Protein AF-A0A8X6XTD2-F1 (afdb_monomer_lite)

Secondary structure (DSSP, 8-state):
--TTSTTTTS-HHHHHSSHHHHHHHHHHHHHHHHHHHHHHHHHHHHTT--HHHHHHHHHHHHHHHHHHHHTT--S------HHHHHHHHHHHHHHHHHHHTTT-HHHHHHHHHHHHHHHHHHHHHHHHHTT-

Organism: NCBI:txid2747483

Radius of gyration: 19.18 Å; chains: 1; bounding box: 44×36×50 Å

Structure (mmCIF, N/CA/C/O backbone):
data_AF-A0A8X6XTD2-F1
#
_entry.id   AF-A0A8X6XTD2-F1
#
loop_
_atom_site.group_PDB
_atom_site.id
_atom_site.type_symbol
_atom_site.label_atom_id
_atom_site.label_alt_id
_atom_site.label_comp_id
_atom_site.label_asym_id
_atom_site.label_entity_id
_atom_site.label_seq_id
_atom_site.pdbx_PDB_ins_code
_atom_site.Cartn_x
_atom_site.Cartn_y
_atom_site.Cartn_z
_atom_site.occupancy
_atom_site.B_iso_or_equiv
_atom_site.auth_seq_id
_atom_site.auth_comp_id
_atom_site.auth_asym_id
_atom_site.auth_atom_id
_atom_site.pdbx_PDB_model_num
ATOM 1 N N . MET A 1 1 ? 8.678 -11.530 -21.412 1.00 36.31 1 MET A N 1
ATOM 2 C CA . MET A 1 1 ? 9.963 -10.809 -21.597 1.00 36.31 1 MET A CA 1
ATOM 3 C C . MET A 1 1 ? 11.008 -11.658 -22.312 1.00 36.31 1 MET A C 1
ATOM 5 O O . MET A 1 1 ? 11.628 -11.136 -23.224 1.00 36.31 1 MET A O 1
ATOM 9 N N . ILE A 1 2 ? 11.174 -12.945 -21.975 1.00 33.91 2 ILE A N 1
ATOM 10 C CA . ILE A 1 2 ? 12.032 -13.873 -22.746 1.00 33.91 2 ILE A CA 1
ATOM 11 C C . ILE A 1 2 ? 11.351 -14.303 -24.062 1.00 33.91 2 ILE A C 1
ATOM 13 O O . ILE A 1 2 ? 12.002 -14.403 -25.092 1.00 33.91 2 ILE A O 1
ATOM 17 N N . GLU A 1 3 ? 10.021 -14.427 -24.069 1.00 39.47 3 GLU A N 1
ATOM 18 C CA . GLU A 1 3 ? 9.240 -14.828 -25.256 1.00 39.47 3 GLU A CA 1
ATOM 19 C C . GLU A 1 3 ? 9.068 -13.736 -26.327 1.00 39.47 3 GLU A C 1
ATOM 21 O O . GLU A 1 3 ? 8.446 -13.963 -27.358 1.00 39.47 3 GLU A O 1
ATOM 26 N N . SER A 1 4 ? 9.600 -12.531 -26.109 1.00 48.75 4 SER A N 1
ATOM 27 C CA . SER A 1 4 ? 9.382 -11.401 -27.021 1.00 48.75 4 SER A CA 1
ATOM 28 C C . SER A 1 4 ? 10.442 -11.277 -28.121 1.00 48.75 4 SER A C 1
ATOM 30 O O . SER A 1 4 ? 10.377 -10.318 -28.877 1.00 48.75 4 SER A O 1
ATOM 32 N N . ASN A 1 5 ? 11.445 -12.163 -28.204 1.00 46.91 5 ASN A N 1
ATOM 33 C CA . ASN A 1 5 ? 12.595 -12.065 -29.130 1.00 46.91 5 ASN A CA 1
ATOM 34 C C . ASN A 1 5 ? 13.380 -10.729 -29.107 1.00 46.91 5 ASN A C 1
ATOM 36 O O . ASN A 1 5 ? 14.362 -10.580 -29.824 1.00 46.91 5 ASN A O 1
ATOM 40 N N . ILE A 1 6 ? 13.028 -9.775 -28.240 1.00 48.12 6 ILE A N 1
ATOM 41 C CA . ILE A 1 6 ? 13.670 -8.454 -28.129 1.00 48.12 6 ILE A CA 1
ATOM 42 C C . ILE A 1 6 ? 15.103 -8.555 -27.576 1.00 48.12 6 ILE A C 1
ATOM 44 O O . ILE A 1 6 ? 15.929 -7.683 -27.816 1.00 48.12 6 ILE A O 1
ATOM 48 N N . ILE A 1 7 ? 15.434 -9.648 -26.883 1.00 51.47 7 ILE A N 1
ATOM 49 C CA . ILE A 1 7 ? 16.794 -9.910 -26.384 1.00 51.47 7 ILE A CA 1
ATOM 50 C C . ILE A 1 7 ? 17.683 -10.533 -27.485 1.00 51.47 7 ILE A C 1
ATOM 52 O O . ILE A 1 7 ? 18.906 -10.506 -27.377 1.00 51.47 7 ILE A O 1
ATOM 56 N N . ALA A 1 8 ? 17.099 -11.032 -28.584 1.00 49.56 8 ALA A N 1
ATOM 57 C CA . ALA A 1 8 ? 17.825 -11.767 -29.622 1.00 49.56 8 ALA A CA 1
ATOM 58 C C . ALA A 1 8 ? 18.655 -10.882 -30.577 1.00 49.56 8 ALA A C 1
ATOM 60 O O . ALA A 1 8 ? 19.460 -11.420 -31.331 1.00 49.56 8 ALA A O 1
ATOM 61 N N . SER A 1 9 ? 18.517 -9.549 -30.545 1.00 49.03 9 SER A N 1
ATOM 62 C CA . SER A 1 9 ? 19.246 -8.643 -31.454 1.00 49.03 9 SER A CA 1
ATOM 63 C C . SER A 1 9 ? 20.319 -7.772 -30.791 1.00 49.03 9 SER A C 1
ATOM 65 O O . SER A 1 9 ? 20.810 -6.843 -31.421 1.00 49.03 9 SER A O 1
ATOM 67 N N . GLY A 1 10 ? 20.715 -8.069 -29.549 1.00 51.31 10 GLY A N 1
ATOM 68 C CA . GLY A 1 10 ? 21.929 -7.499 -28.959 1.00 51.31 10 GLY A CA 1
ATOM 69 C C . GLY A 1 10 ? 21.826 -6.020 -28.581 1.00 51.31 10 GLY A C 1
ATOM 70 O O . GLY A 1 10 ? 22.283 -5.148 -29.304 1.00 51.31 10 GLY A O 1
ATOM 71 N N . SER A 1 11 ? 21.267 -5.743 -27.406 1.00 57.75 11 SER A N 1
ATOM 72 C CA . SER A 1 11 ? 21.822 -4.799 -26.423 1.00 57.75 11 SER A CA 1
ATOM 73 C C . SER A 1 11 ? 20.771 -4.559 -25.346 1.00 57.75 11 SER A C 1
ATOM 75 O O . SER A 1 11 ? 19.701 -4.010 -25.609 1.00 57.75 11 SER A O 1
ATOM 77 N N . VAL A 1 12 ? 21.087 -4.942 -24.109 1.00 58.84 12 VAL A N 1
ATOM 78 C CA . VAL A 1 12 ? 20.283 -4.585 -22.931 1.00 58.84 12 VAL A CA 1
ATOM 79 C C . VAL A 1 12 ? 20.139 -3.058 -22.829 1.00 58.84 12 VAL A C 1
ATOM 81 O O . VAL A 1 12 ? 19.080 -2.575 -22.433 1.00 58.84 12 VAL A O 1
ATOM 84 N N . ASN A 1 13 ? 21.136 -2.295 -23.297 1.00 55.12 13 ASN A N 1
ATOM 85 C CA . ASN A 1 13 ? 21.088 -0.832 -23.317 1.00 55.12 13 ASN A CA 1
ATOM 86 C C . ASN A 1 13 ? 20.020 -0.312 -24.287 1.00 55.12 13 ASN A C 1
ATOM 88 O O . ASN A 1 13 ? 19.261 0.571 -23.918 1.00 55.12 13 ASN A O 1
ATOM 92 N N . GLY A 1 14 ? 19.853 -0.921 -25.467 1.00 58.00 14 GLY A N 1
ATOM 93 C CA . GLY A 1 14 ? 18.805 -0.520 -26.419 1.00 58.00 14 GLY A CA 1
ATOM 94 C C . GLY A 1 14 ? 17.378 -0.764 -25.905 1.00 58.00 14 GLY A C 1
ATOM 95 O O . GLY A 1 14 ? 16.451 -0.031 -26.251 1.00 58.00 14 GLY A O 1
ATOM 96 N N . LEU A 1 15 ? 17.195 -1.765 -25.035 1.00 57.03 15 LEU A N 1
ATOM 97 C CA . LEU A 1 15 ? 15.925 -2.021 -24.353 1.00 57.03 15 LEU A CA 1
ATOM 98 C C . LEU A 1 15 ? 15.653 -0.982 -23.257 1.00 57.03 15 LEU A C 1
ATOM 100 O O . LEU A 1 15 ? 14.543 -0.455 -23.180 1.00 57.03 15 LEU A O 1
ATOM 104 N N . VAL A 1 16 ? 16.655 -0.693 -22.424 1.00 60.16 16 VAL A N 1
ATOM 105 C CA . VAL A 1 16 ? 16.554 0.242 -21.290 1.00 60.16 16 VAL A CA 1
ATOM 106 C C . VAL A 1 16 ? 16.461 1.700 -21.761 1.00 60.16 16 VAL A C 1
ATOM 108 O O . VAL A 1 16 ? 15.749 2.500 -21.162 1.00 60.16 16 VAL A O 1
ATOM 111 N N . GLU A 1 17 ? 17.100 2.047 -22.875 1.00 61.03 17 GLU A N 1
ATOM 112 C CA . GLU A 1 17 ? 17.051 3.383 -23.491 1.00 61.03 17 GLU A CA 1
ATOM 113 C C . GLU A 1 17 ? 15.848 3.553 -24.438 1.00 61.03 17 GLU A C 1
ATOM 115 O O . GLU A 1 17 ? 15.556 4.649 -24.925 1.00 61.03 17 GLU A O 1
ATOM 120 N N . GLY A 1 18 ? 15.097 2.476 -24.681 1.00 63.16 18 GLY A N 1
ATOM 121 C CA . GLY A 1 18 ? 13.956 2.469 -25.583 1.00 63.16 18 GLY A CA 1
ATOM 122 C C . GLY A 1 18 ? 12.802 3.363 -25.109 1.00 63.16 18 GLY A C 1
ATOM 123 O O . GLY A 1 18 ? 12.374 3.340 -23.953 1.00 63.16 18 GLY A O 1
ATOM 124 N N . LYS A 1 19 ? 12.186 4.090 -26.051 1.00 63.78 19 LYS A N 1
ATOM 125 C CA . LYS A 1 19 ? 10.997 4.942 -25.826 1.00 63.78 19 LYS A CA 1
ATOM 126 C C . LYS A 1 19 ? 9.844 4.214 -25.114 1.00 63.78 19 LYS A C 1
ATOM 128 O O . LYS A 1 19 ? 9.091 4.833 -24.364 1.00 63.78 19 LYS A O 1
ATOM 133 N N . HIS A 1 20 ? 9.693 2.910 -25.345 1.00 66.50 20 HIS A N 1
ATOM 134 C CA . HIS A 1 20 ? 8.669 2.080 -24.704 1.00 66.50 20 HIS A CA 1
ATOM 135 C C . HIS A 1 20 ? 8.989 1.775 -23.237 1.00 66.50 20 HIS A C 1
ATOM 137 O O . HIS A 1 20 ? 8.096 1.869 -22.399 1.00 66.50 20 HIS A O 1
ATOM 143 N N . PHE A 1 21 ? 10.255 1.505 -22.911 1.00 70.00 21 PHE A N 1
ATOM 144 C CA . PHE A 1 21 ? 10.691 1.293 -21.533 1.00 70.00 21 PHE A CA 1
ATOM 145 C C . PHE A 1 21 ? 10.495 2.556 -20.689 1.00 70.00 21 PHE A C 1
ATOM 147 O O . PHE A 1 21 ? 9.895 2.486 -19.622 1.00 70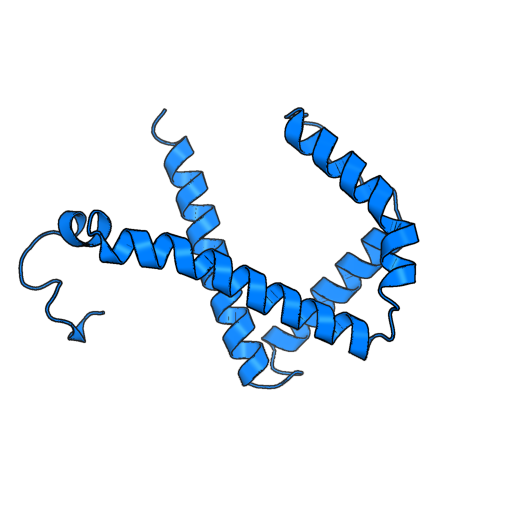.00 21 PHE A O 1
ATOM 154 N N . ASN A 1 22 ? 10.868 3.731 -21.211 1.00 69.50 22 ASN A N 1
ATOM 155 C CA . ASN A 1 22 ? 10.672 5.010 -20.513 1.00 69.50 22 ASN A CA 1
ATOM 156 C C . ASN A 1 22 ? 9.196 5.360 -20.254 1.00 69.50 22 ASN A C 1
ATOM 158 O O . ASN A 1 22 ? 8.872 5.960 -19.225 1.00 69.50 22 ASN A O 1
ATOM 162 N N . ARG A 1 23 ? 8.287 4.958 -21.153 1.00 73.00 23 ARG A N 1
ATOM 163 C CA . ARG A 1 23 ? 6.835 5.093 -20.946 1.00 73.00 23 ARG A CA 1
ATOM 164 C C . ARG A 1 23 ? 6.339 4.168 -19.840 1.00 73.00 23 ARG A C 1
ATOM 166 O O . ARG A 1 23 ? 5.647 4.629 -18.938 1.00 73.00 23 ARG A O 1
ATOM 173 N N . CYS A 1 24 ? 6.721 2.891 -19.878 1.00 75.88 24 CYS A N 1
ATOM 174 C CA . CYS A 1 24 ? 6.358 1.933 -18.833 1.00 75.88 24 CYS A CA 1
ATOM 175 C C . CYS A 1 24 ? 6.925 2.357 -17.470 1.00 75.88 24 CYS A C 1
ATOM 177 O O . CYS A 1 24 ? 6.204 2.340 -16.476 1.00 75.88 24 CYS A O 1
ATOM 179 N N . LYS A 1 25 ? 8.168 2.854 -17.439 1.00 79.00 25 LYS A N 1
ATOM 180 C CA . LYS A 1 25 ? 8.827 3.409 -16.248 1.00 79.00 25 LYS A CA 1
ATOM 181 C C . LYS A 1 25 ? 8.016 4.522 -15.575 1.00 79.00 25 LYS A C 1
ATOM 183 O O . LYS A 1 25 ? 8.021 4.597 -14.354 1.00 79.00 25 LYS A O 1
ATOM 188 N N . HIS A 1 26 ? 7.309 5.354 -16.342 1.00 82.44 26 HIS A N 1
ATOM 189 C CA . HIS A 1 26 ? 6.419 6.389 -15.796 1.00 82.44 26 HIS A CA 1
ATOM 190 C C . HIS A 1 26 ? 5.032 5.860 -15.420 1.00 82.44 26 HIS A C 1
ATOM 192 O O . HIS A 1 26 ? 4.452 6.292 -14.426 1.00 82.44 26 HIS A O 1
ATOM 198 N N . LEU A 1 27 ? 4.490 4.928 -16.205 1.00 89.94 27 LEU A N 1
ATOM 199 C CA . LEU A 1 27 ? 3.137 4.416 -16.001 1.00 89.94 27 LEU A CA 1
ATOM 200 C C . LEU A 1 27 ? 3.028 3.535 -14.751 1.00 89.94 27 LEU A C 1
ATOM 202 O O . LEU A 1 27 ? 2.038 3.617 -14.027 1.00 89.94 27 LEU A O 1
ATOM 206 N N . HIS A 1 28 ? 4.037 2.702 -14.484 1.00 91.38 28 HIS A N 1
ATOM 207 C CA 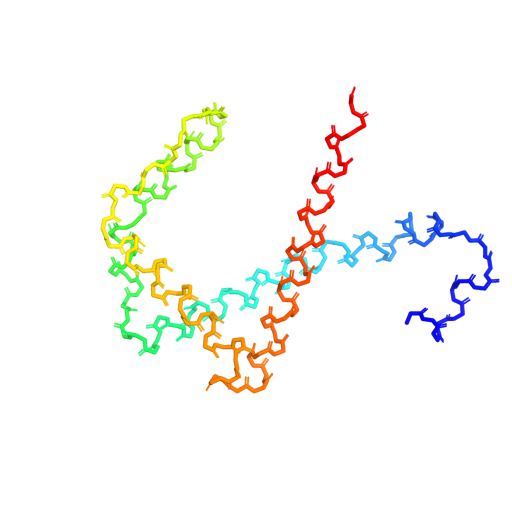. HIS A 1 28 ? 3.999 1.762 -13.366 1.00 91.38 28 HIS A CA 1
ATOM 208 C C . HIS A 1 28 ? 3.857 2.448 -11.994 1.00 91.38 28 HIS A C 1
ATOM 210 O O . HIS A 1 28 ? 2.960 2.036 -11.255 1.00 91.38 28 HIS A O 1
ATOM 216 N N . PRO A 1 29 ? 4.632 3.505 -11.660 1.00 92.62 29 PRO A N 1
ATOM 217 C CA . PRO A 1 29 ? 4.442 4.286 -10.435 1.00 92.62 29 PRO A CA 1
ATOM 218 C C . PRO A 1 29 ? 3.042 4.890 -10.297 1.00 92.62 29 PRO A C 1
ATOM 220 O O . PRO A 1 29 ? 2.439 4.783 -9.233 1.00 92.62 29 PRO A O 1
ATOM 223 N N . LEU A 1 30 ? 2.496 5.477 -11.371 1.00 93.31 30 LEU A N 1
ATOM 224 C CA . LEU A 1 30 ? 1.143 6.048 -11.356 1.00 93.31 30 LEU A CA 1
ATOM 225 C C . LEU A 1 30 ? 0.091 4.974 -11.071 1.00 93.31 30 LEU A C 1
ATOM 227 O O . LEU A 1 30 ? -0.815 5.182 -10.265 1.00 93.31 30 LEU A O 1
ATOM 231 N N . MET A 1 31 ? 0.234 3.805 -11.698 1.00 94.06 31 MET A N 1
ATOM 232 C CA . MET A 1 31 ? -0.683 2.696 -11.467 1.00 94.06 31 MET A CA 1
ATOM 233 C C . MET A 1 31 ? -0.562 2.146 -10.041 1.00 94.06 31 MET A C 1
ATOM 235 O O . MET A 1 31 ? -1.573 1.879 -9.397 1.00 94.06 31 MET A O 1
ATOM 239 N N . ALA A 1 32 ? 0.662 1.989 -9.531 1.00 95.38 32 ALA A N 1
ATOM 240 C CA . ALA A 1 32 ? 0.893 1.531 -8.165 1.00 95.38 32 ALA A CA 1
ATOM 241 C C . ALA A 1 32 ? 0.282 2.498 -7.142 1.00 95.38 32 ALA A C 1
ATOM 243 O O . ALA A 1 32 ? -0.427 2.054 -6.241 1.00 95.38 32 ALA A O 1
ATOM 244 N N . LEU A 1 33 ? 0.464 3.809 -7.334 1.00 94.75 33 LEU A N 1
ATOM 245 C CA . LEU A 1 33 ? -0.157 4.833 -6.497 1.00 94.75 33 LEU A CA 1
ATOM 246 C C . LEU A 1 33 ? -1.687 4.729 -6.526 1.00 94.75 33 LEU A C 1
ATOM 248 O O . LEU A 1 33 ? -2.314 4.692 -5.471 1.00 94.75 33 LEU A O 1
ATOM 252 N N . GLY A 1 34 ? -2.289 4.622 -7.714 1.00 96.56 34 GLY A N 1
ATOM 253 C CA . GLY A 1 34 ? -3.740 4.484 -7.851 1.00 96.56 34 GLY A CA 1
ATOM 254 C C . GLY A 1 34 ? -4.290 3.244 -7.138 1.00 96.56 34 GLY A C 1
ATOM 255 O O . GLY A 1 34 ? -5.277 3.335 -6.408 1.00 96.56 34 GLY A O 1
ATOM 256 N N . LEU A 1 35 ? -3.627 2.093 -7.281 1.00 96.44 35 LEU A N 1
ATOM 257 C CA . LEU A 1 35 ? -4.010 0.865 -6.573 1.00 96.44 35 LEU A CA 1
ATOM 258 C C . LEU A 1 35 ? -3.830 0.996 -5.056 1.00 96.44 35 LEU A C 1
ATOM 260 O O . LEU A 1 35 ? -4.678 0.527 -4.301 1.00 96.44 35 LEU A O 1
ATOM 264 N N . GLN A 1 36 ? -2.766 1.659 -4.602 1.00 95.81 36 GLN A N 1
ATOM 265 C CA . GLN A 1 36 ? -2.528 1.901 -3.181 1.00 95.81 36 GLN A CA 1
ATOM 266 C C . GLN A 1 36 ? -3.589 2.832 -2.578 1.00 95.81 36 GLN A C 1
ATOM 268 O O . GLN A 1 36 ? -4.055 2.576 -1.470 1.00 95.81 36 GLN A O 1
ATOM 273 N N . MET A 1 37 ? -4.020 3.866 -3.309 1.00 95.06 37 MET A N 1
ATOM 274 C CA . MET A 1 37 ? -5.126 4.738 -2.895 1.00 95.06 37 MET A CA 1
ATOM 275 C C . MET A 1 37 ? -6.442 3.964 -2.781 1.00 95.06 37 MET A C 1
ATOM 277 O O . MET A 1 37 ? -7.154 4.123 -1.794 1.00 95.06 37 MET A O 1
ATOM 281 N N . LEU A 1 38 ? -6.749 3.094 -3.750 1.00 95.50 38 LEU A N 1
ATOM 282 C CA . LEU A 1 38 ? -7.940 2.237 -3.702 1.00 95.50 38 LEU A CA 1
ATOM 283 C C . LEU A 1 38 ? -7.899 1.263 -2.519 1.00 95.50 38 LEU A C 1
ATOM 285 O O . LEU A 1 38 ? -8.905 1.069 -1.840 1.00 95.50 38 LEU A O 1
ATOM 289 N N . HIS A 1 39 ? -6.735 0.672 -2.251 1.00 96.06 39 HIS A N 1
ATOM 290 C CA . HIS A 1 39 ? -6.538 -0.219 -1.112 1.00 96.06 39 HIS A CA 1
ATOM 291 C C . HIS A 1 39 ? -6.709 0.518 0.225 1.00 96.06 39 HIS A C 1
ATOM 293 O O . HIS A 1 39 ? -7.356 0.006 1.136 1.00 96.06 39 HIS A O 1
ATOM 299 N N . PHE A 1 40 ? -6.193 1.744 0.329 1.00 94.56 40 PHE A N 1
ATOM 300 C CA . PHE A 1 40 ? -6.376 2.583 1.510 1.00 94.56 40 PHE A CA 1
ATOM 301 C C . PHE A 1 40 ? -7.838 3.012 1.703 1.00 94.56 40 PHE A C 1
ATOM 303 O O . PHE A 1 40 ? -8.353 2.934 2.814 1.00 94.56 40 PHE A O 1
ATOM 310 N N . ASP A 1 41 ? -8.545 3.392 0.637 1.00 93.50 41 ASP A N 1
ATOM 311 C CA . ASP A 1 41 ? -9.982 3.701 0.704 1.00 93.50 41 ASP A CA 1
ATOM 312 C C . ASP A 1 41 ? -10.800 2.480 1.162 1.00 93.50 41 ASP A C 1
ATOM 314 O O . ASP A 1 41 ? -11.726 2.596 1.967 1.00 93.50 41 ASP A O 1
ATOM 318 N N . HIS A 1 42 ? -10.425 1.280 0.711 1.00 93.94 42 HIS A N 1
ATOM 319 C CA . HIS A 1 42 ? -11.041 0.047 1.191 1.00 93.94 42 HIS A CA 1
ATOM 320 C C . HIS A 1 42 ? -10.794 -0.185 2.688 1.00 93.94 42 HIS A C 1
ATOM 322 O O . HIS A 1 42 ? -11.745 -0.472 3.415 1.00 93.94 42 HIS A O 1
ATOM 328 N N . PHE A 1 43 ? -9.561 0.021 3.157 1.00 94.81 43 PHE A N 1
ATOM 329 C CA . PHE A 1 43 ? -9.217 -0.019 4.580 1.00 94.81 43 PHE A CA 1
ATOM 330 C C . PHE A 1 43 ? -10.088 0.938 5.408 1.00 94.81 43 PHE A C 1
ATOM 332 O O . PHE A 1 43 ? -10.703 0.513 6.385 1.00 94.81 43 PHE A O 1
ATOM 339 N N . LEU A 1 44 ? -10.213 2.204 4.990 1.00 92.62 44 LEU A N 1
ATOM 340 C CA . LEU A 1 44 ? -11.021 3.196 5.709 1.00 92.62 44 LEU A CA 1
ATOM 341 C C . LEU A 1 44 ? -12.489 2.774 5.825 1.00 92.62 44 LEU A C 1
ATOM 343 O O . LEU A 1 44 ? -13.111 2.968 6.870 1.00 92.62 44 LEU A O 1
ATOM 347 N N . LYS A 1 45 ? -13.039 2.174 4.763 1.00 92.12 45 LYS A N 1
ATOM 348 C CA . LYS A 1 45 ? -14.413 1.655 4.762 1.00 92.12 45 LYS A CA 1
ATOM 349 C C . LYS A 1 45 ? -14.579 0.470 5.705 1.00 92.12 45 LYS A C 1
ATOM 351 O O . LYS A 1 45 ? -15.590 0.407 6.396 1.00 92.12 45 LYS A O 1
ATOM 356 N N . MET A 1 46 ? -13.616 -0.451 5.744 1.00 90.12 46 MET A N 1
ATOM 357 C CA . MET A 1 46 ? -13.684 -1.623 6.621 1.00 90.12 46 MET A CA 1
ATOM 358 C C . MET A 1 46 ? -13.554 -1.251 8.099 1.00 90.12 46 MET A C 1
ATOM 360 O O . MET A 1 46 ? -14.314 -1.759 8.921 1.00 90.12 46 MET A O 1
ATOM 364 N N . ASP A 1 47 ? -12.660 -0.320 8.429 1.00 86.38 47 ASP A N 1
ATOM 365 C CA . ASP A 1 47 ? -12.429 0.123 9.810 1.00 86.38 47 ASP A CA 1
ATOM 366 C C . ASP A 1 47 ? -13.406 1.235 10.256 1.00 86.38 47 ASP A C 1
ATOM 368 O O . ASP A 1 47 ? -13.293 1.794 11.344 1.00 86.38 47 ASP A O 1
ATOM 372 N N . ASN A 1 48 ? -14.401 1.565 9.418 1.00 85.00 48 ASN A N 1
ATOM 373 C CA . ASN A 1 48 ? -15.395 2.625 9.639 1.00 85.00 48 ASN A CA 1
ATOM 374 C C . ASN A 1 48 ? -14.784 4.003 9.965 1.00 85.00 48 ASN A C 1
ATOM 376 O O . ASN A 1 48 ? -15.399 4.834 10.646 1.00 85.00 48 ASN A O 1
ATOM 380 N N . ILE A 1 49 ? -13.585 4.282 9.453 1.00 84.81 49 ILE A N 1
ATOM 381 C CA . ILE A 1 49 ? -12.915 5.562 9.657 1.00 84.81 49 ILE A CA 1
ATOM 382 C C . ILE A 1 49 ? -13.465 6.580 8.654 1.00 84.81 49 ILE A C 1
ATOM 384 O O . ILE A 1 49 ? -13.345 6.435 7.437 1.00 84.81 49 ILE A O 1
ATOM 388 N N . LYS A 1 50 ? -14.043 7.671 9.164 1.00 85.12 50 LYS A N 1
ATOM 389 C CA . LYS A 1 50 ? -14.536 8.762 8.317 1.00 85.12 50 LYS A CA 1
ATOM 390 C C . LYS A 1 50 ? -13.374 9.594 7.777 1.00 85.12 50 LYS A C 1
ATOM 392 O O . LYS A 1 50 ? -12.601 10.156 8.549 1.00 85.12 50 LYS A O 1
ATOM 397 N N . TYR A 1 51 ? -13.323 9.765 6.457 1.00 77.88 51 TYR A N 1
ATOM 398 C CA . TYR A 1 51 ? -12.305 10.578 5.783 1.00 77.88 51 TYR A CA 1
ATOM 399 C C . TYR A 1 51 ? -12.208 12.010 6.340 1.00 77.88 51 TYR A C 1
ATOM 401 O O . TYR A 1 51 ? -11.113 12.490 6.606 1.00 77.88 51 TYR A O 1
ATOM 409 N N . ASN A 1 52 ? -13.347 12.670 6.584 1.00 81.38 52 ASN A N 1
ATOM 410 C CA . ASN A 1 52 ? -13.369 14.042 7.110 1.00 81.38 52 ASN A CA 1
ATOM 411 C C . ASN A 1 52 ? -12.715 14.146 8.494 1.00 81.38 52 ASN A C 1
ATOM 413 O O . ASN A 1 52 ? -11.980 15.091 8.751 1.00 81.38 52 ASN A O 1
ATOM 417 N N . PHE A 1 53 ? -12.922 13.134 9.343 1.00 80.06 53 PHE A N 1
ATOM 418 C CA . PHE A 1 53 ? -12.298 13.076 10.661 1.00 80.06 53 PHE A CA 1
ATOM 419 C C . PHE A 1 53 ? -10.777 12.942 10.547 1.00 80.06 53 PHE A C 1
ATOM 421 O O . PHE A 1 53 ? -10.050 13.668 11.211 1.00 80.06 53 PHE A O 1
ATOM 428 N N . LEU A 1 54 ? -10.280 12.069 9.664 1.00 80.94 54 LEU A N 1
ATOM 429 C CA . LEU A 1 54 ? -8.837 11.974 9.420 1.00 80.94 54 LEU A CA 1
ATOM 430 C C . LEU A 1 54 ? -8.267 13.276 8.872 1.00 80.94 54 LEU A C 1
ATOM 432 O O . LEU A 1 54 ? -7.217 13.715 9.319 1.00 80.94 54 LEU A O 1
ATOM 436 N N . LYS A 1 55 ? -8.966 13.900 7.923 1.00 83.44 55 LYS A N 1
ATOM 437 C CA . LYS A 1 55 ? -8.523 15.138 7.291 1.00 83.44 55 LYS A CA 1
ATOM 438 C C . LYS A 1 55 ? -8.293 16.242 8.326 1.00 83.44 55 LYS A C 1
ATOM 440 O O . LYS A 1 55 ? -7.238 16.859 8.315 1.00 83.44 55 LYS A O 1
ATOM 445 N N . GLU A 1 56 ? -9.248 16.452 9.224 1.00 83.50 56 GLU A N 1
ATOM 446 C CA . GLU A 1 56 ? -9.156 17.466 10.283 1.00 83.50 56 GLU A CA 1
ATOM 447 C C . GLU A 1 56 ? -8.068 17.156 11.315 1.00 83.50 56 GLU A C 1
ATOM 449 O O . GLU A 1 56 ? -7.454 18.069 11.848 1.00 83.50 56 GLU A O 1
ATOM 454 N N . GLN A 1 57 ? -7.827 15.875 11.599 1.00 79.81 57 GLN A N 1
ATOM 455 C CA . GLN A 1 57 ? -6.907 15.456 12.658 1.00 79.81 57 GLN A CA 1
ATOM 456 C C . GLN A 1 57 ? -5.455 15.312 12.199 1.00 79.81 57 GLN A C 1
ATOM 458 O O . GLN A 1 57 ? -4.590 15.160 13.049 1.00 79.81 57 GLN A O 1
ATOM 463 N N . VAL A 1 58 ? -5.196 15.257 10.889 1.00 83.12 58 VAL A N 1
ATOM 464 C CA . VAL A 1 58 ? -3.907 14.794 10.347 1.00 83.12 58 VAL A CA 1
ATOM 465 C C . VAL A 1 58 ? -3.311 15.760 9.315 1.00 83.12 58 VAL A C 1
ATOM 467 O O . VAL A 1 58 ? -2.112 15.691 9.056 1.00 83.12 58 VAL A O 1
ATOM 470 N N . ILE A 1 59 ? -4.098 16.668 8.715 1.00 81.81 59 ILE A N 1
ATOM 471 C CA . ILE A 1 59 ? -3.589 17.582 7.672 1.00 81.81 59 ILE A CA 1
ATOM 472 C C . ILE A 1 59 ? -2.419 18.429 8.162 1.00 81.81 59 ILE A C 1
ATOM 474 O O . ILE A 1 59 ? -1.420 18.520 7.451 1.00 81.81 59 ILE A O 1
ATOM 478 N N . ASP A 1 60 ? -2.532 19.019 9.351 1.00 80.44 60 ASP A N 1
ATOM 479 C CA . ASP A 1 60 ? -1.520 19.949 9.850 1.00 80.44 60 ASP A CA 1
ATOM 480 C C . ASP A 1 60 ? -0.190 19.227 10.111 1.00 80.44 60 ASP A C 1
ATOM 482 O O . ASP A 1 60 ? 0.873 19.739 9.762 1.00 80.44 60 ASP A O 1
ATOM 486 N N . ASP A 1 61 ? -0.243 17.986 10.605 1.00 79.19 61 ASP A N 1
ATOM 487 C CA . ASP A 1 61 ? 0.957 17.166 10.782 1.00 79.19 61 ASP A CA 1
ATOM 488 C C . ASP A 1 61 ? 1.568 16.753 9.443 1.00 79.19 61 ASP A C 1
ATOM 490 O O . ASP A 1 61 ? 2.784 16.771 9.291 1.00 79.19 61 ASP A O 1
ATOM 494 N N . LEU A 1 62 ? 0.749 16.400 8.445 1.00 80.19 62 LEU A N 1
ATOM 495 C CA . LEU A 1 62 ? 1.252 16.054 7.111 1.00 80.19 62 LEU A CA 1
ATOM 496 C C . LEU A 1 62 ? 1.946 17.240 6.438 1.00 80.19 62 LEU A C 1
ATOM 498 O O . LEU A 1 62 ? 2.978 17.042 5.797 1.00 80.19 62 LEU A O 1
ATOM 502 N N . LEU A 1 63 ? 1.407 18.451 6.600 1.00 81.50 63 LEU A N 1
ATOM 503 C CA . LEU A 1 63 ? 2.041 19.681 6.123 1.00 81.50 63 LEU A CA 1
ATOM 504 C C . LEU A 1 63 ? 3.366 19.925 6.848 1.00 81.50 63 LEU A C 1
ATOM 506 O O . LEU A 1 63 ? 4.380 20.163 6.195 1.00 81.50 63 LEU A O 1
ATOM 510 N N . HIS A 1 64 ? 3.388 19.760 8.172 1.00 80.19 64 HIS A N 1
ATOM 511 C CA . HIS A 1 64 ? 4.616 19.870 8.953 1.00 80.19 64 HIS A CA 1
ATOM 512 C C . HIS A 1 64 ? 5.681 18.853 8.509 1.00 80.19 64 HIS A C 1
ATOM 514 O O . HIS A 1 64 ? 6.844 19.205 8.318 1.00 80.19 64 HIS A O 1
ATOM 520 N N . TYR A 1 65 ? 5.298 17.596 8.270 1.00 76.19 65 TYR A N 1
ATOM 521 C CA . TYR A 1 65 ? 6.229 16.578 7.779 1.00 76.19 65 TYR A CA 1
ATOM 522 C C . TYR A 1 65 ? 6.756 16.884 6.382 1.00 76.19 65 TYR A C 1
ATOM 524 O O . TYR A 1 65 ? 7.924 16.610 6.107 1.00 76.19 65 TYR A O 1
ATOM 532 N N . GLN A 1 66 ? 5.931 17.464 5.511 1.00 78.69 66 GLN A N 1
ATOM 533 C CA . GLN A 1 66 ? 6.375 17.885 4.188 1.00 78.69 66 GLN A CA 1
ATOM 534 C C . GLN A 1 66 ? 7.462 18.967 4.283 1.00 78.69 66 GLN A C 1
ATOM 536 O O . GLN A 1 66 ? 8.501 18.835 3.641 1.00 78.69 66 GLN A O 1
ATOM 541 N N . GLU A 1 67 ? 7.290 19.962 5.155 1.00 79.81 67 GLU A N 1
ATOM 542 C CA . GLU A 1 67 ? 8.296 21.009 5.396 1.00 79.81 67 GLU A CA 1
ATOM 543 C C . GLU A 1 67 ? 9.617 20.447 5.959 1.00 79.81 67 GLU A C 1
ATOM 545 O O . GLU A 1 67 ? 10.711 20.877 5.577 1.00 79.81 67 GLU A O 1
ATOM 550 N N . VAL A 1 68 ? 9.545 19.447 6.845 1.00 77.31 68 VAL A N 1
ATOM 551 C CA . VAL A 1 68 ? 10.738 18.774 7.394 1.00 77.31 68 VAL A CA 1
ATOM 552 C C . VAL A 1 68 ? 11.483 17.978 6.315 1.00 77.31 68 VAL A C 1
ATOM 554 O O . VAL A 1 68 ? 12.714 18.004 6.273 1.00 77.31 68 VAL A O 1
ATOM 557 N N . ILE A 1 69 ? 10.759 17.303 5.418 1.00 72.75 69 ILE A N 1
ATOM 558 C CA . ILE A 1 69 ? 11.354 16.568 4.292 1.00 72.75 69 ILE A CA 1
A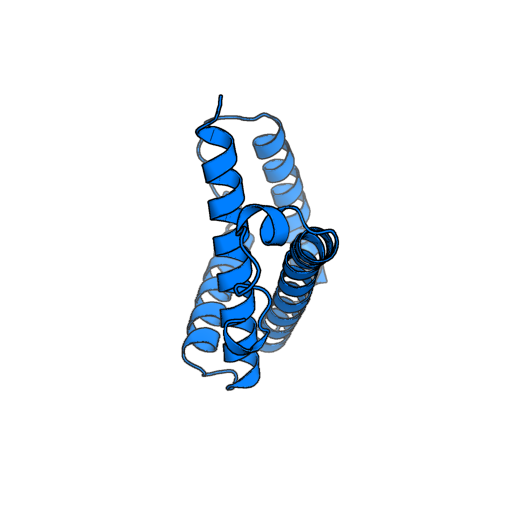TOM 559 C C . ILE A 1 69 ? 12.028 17.536 3.310 1.00 72.75 69 ILE A C 1
ATOM 561 O O . ILE A 1 69 ? 13.165 17.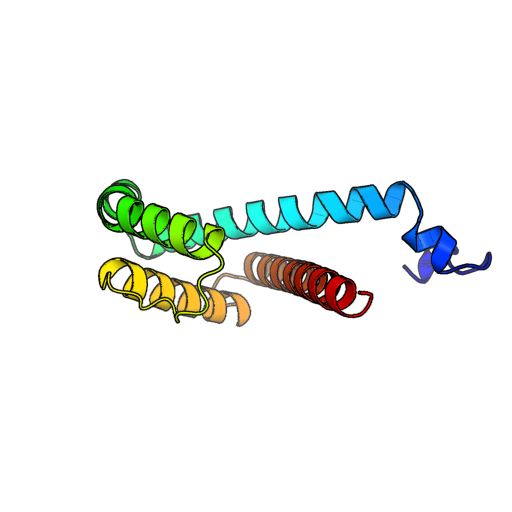294 2.899 1.00 72.75 69 ILE A O 1
ATOM 565 N N . ASP A 1 70 ? 11.360 18.642 2.976 1.00 74.94 70 ASP A N 1
ATOM 566 C CA . ASP A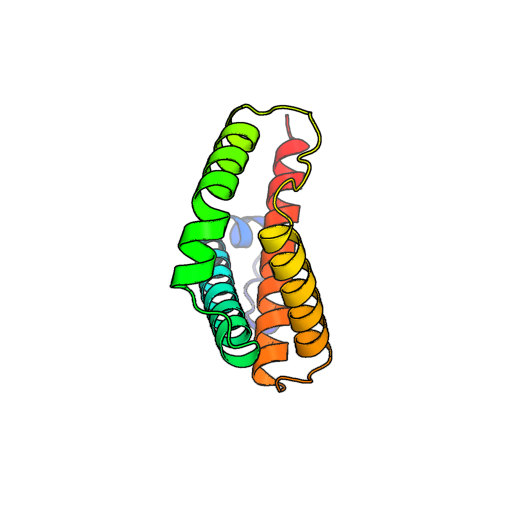 1 70 ? 11.856 19.640 2.021 1.00 74.94 70 ASP A CA 1
ATOM 567 C C . ASP A 1 70 ? 13.067 20.421 2.562 1.00 74.94 70 ASP A C 1
ATOM 569 O O . ASP A 1 70 ? 13.927 20.858 1.800 1.00 74.94 70 ASP A O 1
ATOM 573 N N . SER A 1 71 ? 13.184 20.555 3.886 1.00 75.50 71 SER A N 1
ATOM 574 C CA . SER A 1 71 ? 14.332 21.201 4.535 1.00 75.50 71 SER A CA 1
ATOM 575 C C . SER A 1 71 ? 15.574 20.306 4.663 1.00 75.50 71 SER A C 1
ATOM 577 O O . SER A 1 71 ? 16.587 20.760 5.197 1.00 75.50 71 SER A O 1
ATOM 579 N N . HIS A 1 72 ? 15.536 19.057 4.170 1.00 63.50 72 HIS A N 1
ATOM 580 C CA . HIS A 1 72 ? 16.630 18.074 4.262 1.00 63.50 72 HIS A CA 1
ATOM 581 C C . HIS A 1 72 ? 17.190 17.892 5.685 1.00 63.50 72 HIS A C 1
ATOM 583 O O . HIS A 1 72 ? 18.357 17.532 5.870 1.00 63.50 72 HIS A O 1
ATOM 589 N N . SER A 1 73 ? 16.366 18.144 6.704 1.00 63.34 73 SER A N 1
ATOM 590 C CA . SER A 1 73 ? 16.761 17.984 8.098 1.00 63.34 73 SER A CA 1
ATOM 591 C C . SER A 1 73 ? 17.088 16.517 8.379 1.00 63.34 73 SER A C 1
ATOM 593 O O . SER A 1 73 ? 16.282 15.626 8.124 1.00 63.34 73 SER A O 1
ATOM 595 N N . SER A 1 74 ? 18.274 16.253 8.927 1.00 59.78 74 SER A N 1
ATOM 596 C CA . SER A 1 74 ? 18.725 14.912 9.326 1.00 59.78 74 SER A CA 1
ATOM 597 C C . SER A 1 74 ? 18.098 14.426 10.641 1.00 59.78 74 SER A C 1
ATOM 599 O O . SER A 1 74 ? 18.446 13.349 11.127 1.00 59.78 74 SER A O 1
ATOM 601 N N . MET A 1 75 ? 17.192 15.209 11.236 1.00 56.66 75 MET A N 1
ATOM 602 C CA . MET A 1 75 ? 16.503 14.832 12.467 1.00 56.66 75 MET A CA 1
ATOM 603 C C . MET A 1 75 ? 15.480 13.717 12.202 1.00 56.66 75 MET A C 1
ATOM 605 O O . MET A 1 75 ? 14.715 13.802 11.239 1.00 56.66 75 MET A O 1
ATOM 609 N N . PRO A 1 76 ? 15.422 12.683 13.059 1.00 59.38 76 PRO A N 1
ATOM 610 C CA . PRO A 1 76 ? 14.389 11.665 12.964 1.00 59.38 76 PRO A CA 1
ATOM 611 C C . PRO A 1 76 ? 13.013 12.304 13.173 1.00 59.38 76 PRO A C 1
ATOM 613 O O . PRO A 1 76 ? 12.782 13.028 14.139 1.00 59.38 76 PRO A O 1
ATOM 616 N N . ILE A 1 77 ? 12.100 12.028 12.246 1.00 64.62 77 ILE A N 1
ATOM 617 C CA . ILE A 1 77 ? 10.716 12.480 12.322 1.00 64.62 77 ILE A CA 1
ATOM 618 C C . ILE A 1 77 ? 10.011 11.678 13.422 1.00 64.62 77 ILE A C 1
ATOM 620 O O . ILE A 1 77 ? 9.709 10.498 13.238 1.00 64.62 77 ILE A O 1
ATOM 624 N N . GLU A 1 78 ? 9.742 12.305 14.567 1.00 65.31 78 GLU A N 1
ATOM 625 C CA . GLU A 1 78 ? 8.892 11.714 15.600 1.00 65.31 78 GLU A CA 1
ATOM 626 C C . GLU A 1 78 ? 7.409 11.942 15.264 1.00 65.31 78 GLU A C 1
ATOM 628 O O . GLU A 1 78 ? 6.957 13.060 15.001 1.00 65.31 78 GLU A O 1
ATOM 633 N N . LEU A 1 79 ? 6.635 10.852 15.255 1.00 66.00 79 LEU A N 1
ATOM 634 C CA . LEU A 1 79 ? 5.183 10.888 15.081 1.00 66.00 79 LEU A CA 1
ATOM 635 C C . LEU A 1 79 ? 4.525 11.417 16.361 1.00 66.00 79 LEU A C 1
ATOM 637 O O . LEU A 1 79 ? 4.177 10.647 17.251 1.00 66.00 79 LEU A O 1
ATOM 641 N N . THR A 1 80 ? 4.361 12.734 16.456 1.00 70.44 80 THR A N 1
ATOM 642 C CA . THR A 1 80 ? 3.721 13.420 17.591 1.00 70.44 80 THR A CA 1
ATOM 643 C C . THR A 1 80 ? 2.216 13.164 17.657 1.00 70.44 80 THR A C 1
ATOM 645 O O . THR A 1 80 ? 1.634 13.145 18.743 1.00 70.44 80 THR A O 1
ATOM 648 N N . ASN A 1 81 ? 1.569 12.916 16.514 1.00 78.56 81 ASN A N 1
ATOM 649 C CA . ASN A 1 81 ? 0.137 12.657 16.463 1.00 78.56 81 ASN A CA 1
ATOM 650 C C . ASN A 1 81 ? -0.200 11.171 16.695 1.00 78.56 81 ASN A C 1
ATOM 652 O O . ASN A 1 81 ? 0.018 10.296 15.850 1.00 78.56 81 ASN A O 1
ATOM 656 N N . ASN A 1 82 ? -0.830 10.904 17.842 1.00 82.62 82 ASN A N 1
ATOM 657 C CA . ASN A 1 82 ? -1.286 9.570 18.244 1.00 82.62 82 ASN A CA 1
ATOM 658 C C . ASN A 1 82 ? -2.350 8.972 17.304 1.00 82.62 82 ASN A C 1
ATOM 660 O O . ASN A 1 82 ? -2.390 7.755 17.112 1.00 82.62 82 ASN A O 1
ATOM 664 N N . VAL A 1 83 ? -3.217 9.801 16.712 1.00 85.81 83 VAL A N 1
ATOM 665 C CA . VAL A 1 83 ? -4.234 9.366 15.741 1.00 85.81 83 VAL A CA 1
ATOM 666 C C . VAL A 1 83 ? -3.555 8.899 14.460 1.00 85.81 83 VAL A C 1
ATOM 668 O O . VAL A 1 83 ? -3.843 7.797 13.993 1.00 85.81 83 VAL A O 1
ATOM 671 N N . LEU A 1 84 ? -2.621 9.690 13.931 1.00 82.88 84 LEU A N 1
ATOM 672 C CA . LEU A 1 84 ? -1.864 9.342 12.731 1.00 82.88 84 LEU A CA 1
ATOM 673 C C . LEU A 1 84 ? -1.053 8.058 12.934 1.00 82.88 84 LEU A C 1
ATOM 675 O O . LEU A 1 84 ? -1.154 7.138 12.124 1.00 82.88 84 LEU A O 1
ATOM 679 N N . SER A 1 85 ? -0.319 7.953 14.044 1.00 86.06 85 SER A N 1
ATOM 680 C CA . SER A 1 85 ? 0.453 6.751 14.385 1.00 86.06 85 SER A CA 1
ATOM 681 C C . SER A 1 85 ? -0.430 5.498 14.453 1.00 86.06 85 SER A C 1
ATOM 683 O O . SER A 1 85 ? -0.102 4.454 13.876 1.00 86.06 85 SER A O 1
ATOM 685 N N . ARG A 1 86 ? -1.614 5.610 15.073 1.00 88.50 86 ARG A N 1
ATOM 686 C CA . ARG A 1 86 ? -2.586 4.511 15.138 1.00 88.50 86 ARG A CA 1
ATOM 687 C C . ARG A 1 86 ? -3.103 4.115 13.757 1.00 88.50 86 ARG A C 1
ATOM 689 O O . ARG A 1 86 ? -3.186 2.925 13.472 1.00 88.50 86 ARG A O 1
ATOM 696 N N . VAL A 1 87 ? -3.437 5.085 12.907 1.00 89.62 87 VAL A N 1
ATOM 697 C CA . VAL A 1 87 ? -3.951 4.836 11.549 1.00 89.62 87 VAL A CA 1
ATOM 698 C C . VAL A 1 87 ? -2.883 4.186 10.674 1.00 89.62 87 VAL A C 1
ATOM 700 O O . VAL A 1 87 ? -3.182 3.218 9.980 1.00 89.62 87 VAL A O 1
ATOM 703 N N . ILE A 1 88 ? -1.636 4.659 10.747 1.00 89.19 88 ILE A N 1
ATOM 704 C CA . ILE A 1 88 ? -0.499 4.049 10.044 1.00 89.19 88 ILE A CA 1
ATOM 705 C C . ILE A 1 88 ? -0.318 2.601 10.496 1.00 89.19 88 ILE A C 1
ATOM 707 O O . ILE A 1 88 ? -0.241 1.708 9.655 1.00 89.19 88 ILE A O 1
ATOM 711 N N . SER A 1 89 ? -0.303 2.356 11.807 1.00 91.38 89 SER A N 1
ATOM 712 C CA . SER A 1 89 ? -0.118 1.010 12.365 1.00 91.38 89 SER A CA 1
ATOM 713 C C . SER A 1 89 ? -1.258 0.064 11.965 1.00 91.38 89 SER A C 1
ATOM 715 O O . SER A 1 89 ? -1.016 -1.074 11.560 1.00 91.38 89 SER A O 1
ATOM 717 N N . ALA A 1 90 ? -2.506 0.539 12.019 1.00 93.38 90 ALA A N 1
ATOM 718 C CA . ALA A 1 90 ? -3.677 -0.224 11.592 1.00 93.38 90 ALA A CA 1
ATOM 719 C C . ALA A 1 90 ? -3.624 -0.547 10.092 1.00 93.38 90 ALA A C 1
ATOM 721 O O . ALA A 1 90 ? -3.851 -1.688 9.692 1.00 93.38 90 ALA A O 1
ATOM 722 N N . TYR A 1 91 ? -3.244 0.426 9.261 1.00 95.06 91 TYR A N 1
ATOM 723 C CA . TYR A 1 91 ? -3.108 0.210 7.827 1.00 95.06 91 TYR A CA 1
ATOM 724 C C . TYR A 1 91 ? -1.955 -0.744 7.481 1.00 95.06 91 TYR A C 1
ATOM 726 O O . TYR A 1 91 ? -2.102 -1.587 6.599 1.00 95.06 91 TYR A O 1
ATOM 734 N N . GLN A 1 92 ? -0.824 -0.674 8.189 1.00 94.31 92 GLN A N 1
ATOM 735 C CA . GLN A 1 92 ? 0.280 -1.628 8.025 1.00 94.31 92 GLN A CA 1
ATOM 736 C C . GLN A 1 92 ? -0.164 -3.064 8.326 1.00 94.31 92 GLN A C 1
ATOM 738 O O . GLN A 1 92 ? 0.178 -3.979 7.575 1.00 94.31 92 GLN A O 1
ATOM 743 N N . LYS A 1 93 ? -0.973 -3.259 9.374 1.00 95.81 93 LYS A N 1
ATOM 744 C CA . LYS A 1 93 ? -1.579 -4.562 9.677 1.00 95.81 93 LYS A CA 1
ATOM 745 C C . LYS A 1 93 ? -2.510 -5.020 8.553 1.00 95.81 93 LYS A C 1
ATOM 747 O O . LYS A 1 93 ? -2.382 -6.146 8.086 1.00 95.81 93 LYS A O 1
ATOM 752 N N . PHE A 1 94 ? -3.374 -4.131 8.068 1.00 96.06 94 PHE A N 1
ATOM 753 C CA . PHE A 1 94 ? -4.295 -4.420 6.967 1.00 96.06 94 PHE A CA 1
ATOM 754 C C . PHE A 1 94 ? -3.560 -4.823 5.676 1.00 96.06 94 PHE A C 1
ATOM 756 O O . PHE A 1 94 ? -3.958 -5.753 4.980 1.00 96.06 94 PHE A O 1
ATOM 763 N N . VAL A 1 95 ? -2.441 -4.160 5.370 1.00 96.06 95 VAL A N 1
ATOM 764 C CA . VAL A 1 95 ? -1.549 -4.521 4.258 1.00 96.06 95 VAL A CA 1
ATOM 765 C C . VAL A 1 95 ? -0.989 -5.934 4.426 1.00 96.06 95 VAL A C 1
ATOM 767 O O . VAL A 1 95 ? -0.959 -6.693 3.457 1.00 96.06 95 VAL A O 1
ATOM 770 N N . GLU A 1 96 ? -0.560 -6.304 5.631 1.00 96.00 96 GLU A N 1
ATOM 771 C CA . GLU A 1 96 ? -0.039 -7.646 5.902 1.00 96.00 96 GLU A CA 1
ATOM 772 C C . GLU A 1 96 ? -1.121 -8.723 5.740 1.00 96.00 96 GLU A C 1
ATOM 774 O O . GLU A 1 96 ? -0.883 -9.747 5.100 1.00 96.00 96 GLU A O 1
ATOM 779 N N . GLU A 1 97 ? -2.333 -8.462 6.221 1.00 95.75 97 GLU A N 1
ATOM 780 C CA . GLU A 1 97 ? -3.495 -9.341 6.040 1.00 95.75 97 GLU A CA 1
ATOM 781 C C . GLU A 1 97 ? -3.847 -9.502 4.549 1.00 95.75 97 GLU A C 1
ATOM 783 O O . GLU A 1 97 ? -4.003 -10.623 4.053 1.00 95.75 97 GLU A O 1
ATOM 788 N N . THR A 1 98 ? -3.856 -8.407 3.777 1.00 95.81 98 THR A N 1
ATOM 789 C CA . THR A 1 98 ? -4.025 -8.467 2.313 1.00 95.81 98 THR A CA 1
ATOM 790 C C . THR A 1 98 ? -2.935 -9.309 1.654 1.00 95.81 98 THR A C 1
ATOM 792 O O . THR A 1 98 ? -3.219 -10.075 0.729 1.00 95.81 98 THR A O 1
ATOM 795 N N . ARG A 1 99 ? -1.686 -9.203 2.122 1.00 93.31 99 ARG A N 1
ATOM 796 C CA . ARG A 1 99 ? -0.554 -9.978 1.595 1.00 93.31 99 ARG A CA 1
ATOM 797 C C . ARG A 1 99 ? -0.714 -11.473 1.852 1.00 93.31 99 ARG A C 1
ATOM 799 O O . ARG A 1 99 ? -0.338 -12.271 0.995 1.00 93.31 99 ARG A O 1
ATOM 806 N N . GLN A 1 100 ? -1.282 -11.844 2.994 1.00 94.88 100 GLN A N 1
ATOM 807 C CA . GLN A 1 100 ? -1.579 -13.234 3.352 1.00 94.88 100 GLN A CA 1
ATOM 808 C C . GLN A 1 100 ? -2.795 -13.789 2.594 1.00 94.88 100 GLN A C 1
ATOM 810 O O . GLN A 1 100 ? -2.935 -15.0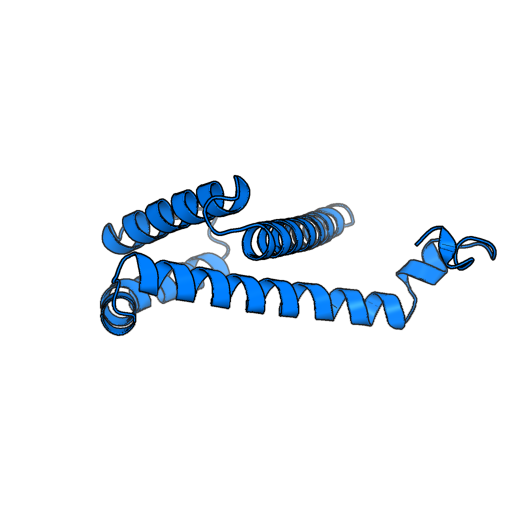02 2.465 1.00 94.88 100 GLN A O 1
ATOM 815 N N . GLY A 1 101 ? -3.600 -12.911 1.989 1.00 92.75 101 GLY A N 1
ATOM 816 C CA . GLY A 1 101 ? -4.732 -13.274 1.137 1.00 92.75 101 GLY A CA 1
ATOM 817 C C . GLY A 1 101 ? -6.095 -13.135 1.813 1.00 92.75 101 GLY A C 1
ATOM 818 O O . GLY A 1 101 ? -7.095 -13.505 1.199 1.00 92.75 101 GLY A O 1
ATOM 819 N N . GLU A 1 102 ? -6.154 -12.556 3.016 1.00 93.62 102 GLU A N 1
ATOM 820 C CA . GLU A 1 102 ? -7.386 -12.379 3.804 1.00 93.62 102 GLU A CA 1
ATOM 821 C C . GLU A 1 102 ? -8.437 -11.525 3.072 1.00 93.62 102 GLU A C 1
ATOM 823 O O . GLU A 1 102 ? -9.637 -11.771 3.163 1.00 93.62 102 GLU A O 1
ATOM 828 N N . HIS A 1 103 ? -7.991 -10.572 2.248 1.00 92.56 103 HIS A N 1
ATOM 829 C CA . HIS A 1 103 ? -8.858 -9.695 1.444 1.00 92.56 103 HIS A CA 1
ATOM 830 C C . HIS A 1 103 ? -9.041 -10.182 -0.007 1.00 92.56 103 HIS A C 1
ATOM 832 O O . HIS A 1 103 ? -9.473 -9.437 -0.891 1.00 92.56 103 HIS A O 1
ATOM 838 N N . GLY A 1 104 ? -8.715 -11.450 -0.269 1.00 93.62 104 GLY A N 1
ATOM 839 C CA . GLY A 1 104 ? -8.889 -12.109 -1.559 1.00 93.62 104 GLY A CA 1
ATOM 840 C C . GLY A 1 104 ? -7.682 -12.010 -2.498 1.00 93.62 104 GLY A C 1
ATOM 841 O O . GLY A 1 104 ? -6.843 -11.110 -2.429 1.00 93.62 104 GLY A O 1
ATOM 842 N N . LYS A 1 105 ? -7.622 -12.955 -3.446 1.00 93.56 105 LYS A N 1
ATOM 843 C CA . LYS A 1 105 ? -6.481 -13.132 -4.366 1.00 93.56 105 LYS A CA 1
ATOM 844 C C . LYS A 1 105 ? -6.218 -11.919 -5.260 1.00 93.56 105 LYS A C 1
ATOM 846 O O . LYS A 1 105 ? -5.074 -11.636 -5.594 1.00 93.56 105 LYS A O 1
ATOM 851 N N . THR A 1 106 ? -7.268 -11.196 -5.645 1.00 93.81 106 THR A N 1
ATOM 852 C CA . THR A 1 106 ? -7.144 -9.992 -6.476 1.00 93.81 106 THR A CA 1
ATOM 853 C C . THR A 1 106 ? -6.434 -8.866 -5.724 1.00 93.81 106 THR A C 1
ATOM 855 O O . THR A 1 106 ? -5.501 -8.268 -6.256 1.00 93.81 106 THR A O 1
ATOM 858 N N . ALA A 1 107 ? -6.829 -8.607 -4.474 1.00 94.00 107 ALA A N 1
ATOM 859 C CA . ALA A 1 107 ? -6.186 -7.598 -3.636 1.00 94.00 107 ALA A CA 1
ATOM 860 C C . ALA A 1 107 ? -4.729 -7.978 -3.334 1.00 94.00 107 ALA A C 1
ATOM 862 O O . ALA A 1 107 ? -3.833 -7.146 -3.471 1.00 94.00 107 ALA A O 1
ATOM 863 N N . GLN A 1 108 ? -4.484 -9.257 -3.034 1.00 96.00 108 GLN A N 1
ATOM 864 C CA . GLN A 1 108 ? -3.141 -9.804 -2.855 1.00 96.00 108 GLN A CA 1
ATOM 865 C C . GLN A 1 108 ? -2.258 -9.582 -4.095 1.00 96.00 108 GLN A C 1
ATOM 867 O O . GLN A 1 108 ? -1.131 -9.101 -3.977 1.00 96.00 108 GLN A O 1
ATOM 872 N N . PHE A 1 109 ? -2.773 -9.872 -5.294 1.00 95.12 109 PHE A N 1
ATOM 873 C CA . PHE A 1 109 ? -2.052 -9.653 -6.549 1.00 95.12 109 PHE A CA 1
ATOM 874 C C . PHE A 1 109 ? -1.685 -8.178 -6.757 1.00 95.12 109 PHE A C 1
ATOM 876 O O . PHE A 1 109 ? -0.535 -7.865 -7.074 1.00 95.12 109 PHE A O 1
ATOM 883 N N . TYR A 1 110 ? -2.632 -7.258 -6.542 1.00 94.88 110 TYR A N 1
ATOM 884 C CA . TYR A 1 110 ? -2.356 -5.825 -6.660 1.00 94.88 110 TYR A CA 1
ATOM 885 C C . TYR A 1 110 ? -1.336 -5.343 -5.633 1.00 94.88 110 TYR A C 1
ATOM 887 O O . TYR A 1 110 ? -0.486 -4.519 -5.971 1.00 94.88 110 TYR A O 1
ATOM 895 N N . LEU A 1 111 ? -1.363 -5.881 -4.415 1.00 95.81 111 LEU A N 1
ATOM 896 C CA . LEU A 1 111 ? -0.391 -5.527 -3.390 1.00 95.81 111 LEU A CA 1
ATOM 897 C C . LEU A 1 111 ? 1.029 -5.971 -3.767 1.00 95.81 111 LEU A C 1
ATOM 899 O O . LEU A 1 111 ? 1.969 -5.189 -3.631 1.00 95.81 111 LEU A O 1
ATOM 903 N N . ILE A 1 112 ? 1.180 -7.182 -4.311 1.00 94.88 112 ILE A N 1
ATOM 904 C CA . ILE A 1 112 ? 2.465 -7.670 -4.835 1.00 94.88 112 ILE A CA 1
ATOM 905 C C . ILE A 1 112 ? 2.954 -6.760 -5.969 1.00 94.88 112 ILE A C 1
ATOM 907 O O . ILE A 1 112 ? 4.122 -6.371 -5.993 1.00 94.88 112 ILE A O 1
ATOM 911 N N . TYR A 1 113 ? 2.066 -6.368 -6.887 1.00 95.19 113 TYR A N 1
ATOM 912 C CA . TYR A 1 113 ? 2.408 -5.430 -7.956 1.00 95.19 113 TYR A CA 1
ATOM 913 C C . TYR A 1 113 ? 2.909 -4.083 -7.406 1.00 95.19 113 TYR A C 1
ATOM 915 O O . TYR A 1 113 ? 3.966 -3.611 -7.827 1.00 95.19 113 TYR A O 1
ATOM 923 N N . ILE A 1 114 ? 2.204 -3.489 -6.435 1.00 95.62 114 ILE A N 1
ATOM 924 C CA . ILE A 1 114 ? 2.618 -2.235 -5.782 1.00 95.62 114 ILE A CA 1
ATOM 925 C C . ILE A 1 114 ? 4.016 -2.385 -5.165 1.00 95.62 114 ILE A C 1
ATOM 927 O O . ILE A 1 114 ? 4.873 -1.526 -5.366 1.00 95.62 114 ILE A O 1
ATOM 931 N N . GLN A 1 115 ? 4.272 -3.488 -4.454 1.00 94.38 115 GLN A N 1
ATOM 932 C CA . GLN A 1 115 ? 5.571 -3.758 -3.831 1.00 94.38 115 GLN A CA 1
ATOM 933 C C . GLN A 1 115 ? 6.701 -3.837 -4.860 1.00 94.38 115 GLN A C 1
ATOM 935 O O . GLN A 1 115 ? 7.740 -3.208 -4.669 1.00 94.38 115 GLN A O 1
ATOM 940 N N . LEU A 1 116 ? 6.491 -4.544 -5.973 1.00 94.00 116 LEU A N 1
ATOM 941 C CA . LEU A 1 116 ? 7.483 -4.651 -7.046 1.00 94.00 116 LEU A CA 1
ATOM 942 C C . LEU A 1 116 ? 7.816 -3.286 -7.657 1.00 94.00 116 LEU A C 1
ATOM 944 O O . LEU A 1 116 ? 8.989 -2.978 -7.878 1.00 94.00 116 LEU A O 1
ATOM 948 N N . VAL A 1 117 ? 6.804 -2.448 -7.890 1.00 92.94 117 VAL A N 1
ATOM 949 C CA . VAL A 1 117 ? 7.014 -1.082 -8.389 1.00 92.94 117 VAL A CA 1
ATOM 950 C C . VAL A 1 117 ? 7.776 -0.237 -7.367 1.00 92.94 117 VAL A C 1
ATOM 952 O O . VAL A 1 117 ? 8.719 0.460 -7.740 1.00 92.94 117 VAL A O 1
ATOM 955 N N . ASN A 1 118 ? 7.436 -0.335 -6.081 1.00 90.62 118 ASN A N 1
ATOM 956 C CA . ASN A 1 118 ? 8.140 0.388 -5.022 1.00 90.62 118 ASN A CA 1
ATOM 957 C C . ASN A 1 118 ? 9.605 -0.054 -4.905 1.00 90.62 118 ASN A C 1
ATOM 959 O O . ASN A 1 118 ? 10.484 0.800 -4.813 1.00 90.62 118 ASN A O 1
ATOM 963 N N . TYR A 1 119 ? 9.898 -1.355 -4.997 1.00 91.19 119 TYR A N 1
ATOM 964 C CA . TYR A 1 119 ? 11.277 -1.850 -5.044 1.00 91.19 119 TYR A CA 1
ATOM 965 C C . TYR A 1 119 ? 12.038 -1.312 -6.253 1.00 91.19 119 TYR A C 1
ATOM 967 O O . TYR A 1 119 ? 13.177 -0.868 -6.106 1.00 91.19 119 TYR A O 1
ATOM 975 N N . TYR A 1 120 ? 11.405 -1.279 -7.427 1.00 88.56 120 TYR A N 1
ATOM 976 C CA . TYR A 1 120 ? 12.003 -0.691 -8.622 1.00 88.56 120 TYR A CA 1
ATOM 977 C C . TYR A 1 120 ? 12.327 0.802 -8.439 1.00 88.56 120 TYR A C 1
ATOM 979 O O . TYR A 1 120 ? 13.418 1.239 -8.814 1.00 88.56 120 TYR A O 1
ATOM 987 N N . ILE A 1 121 ? 11.421 1.586 -7.843 1.00 86.25 121 ILE A N 1
ATOM 988 C CA . ILE A 1 121 ? 11.639 3.017 -7.573 1.00 86.25 121 ILE A CA 1
ATOM 989 C C . ILE A 1 121 ? 12.786 3.206 -6.577 1.00 86.25 121 ILE A C 1
ATOM 991 O O . ILE A 1 121 ? 13.682 4.009 -6.837 1.00 86.25 121 ILE A O 1
ATOM 995 N N . THR A 1 122 ? 12.787 2.460 -5.469 1.00 85.56 122 THR A N 1
ATOM 996 C CA . THR A 1 122 ? 13.844 2.530 -4.450 1.00 85.56 122 THR A CA 1
ATOM 997 C C . THR A 1 122 ? 15.200 2.179 -5.048 1.00 85.56 122 THR A C 1
ATOM 999 O O . THR A 1 122 ? 16.131 2.968 -4.933 1.00 85.56 122 THR A O 1
ATOM 1002 N N . MET A 1 123 ? 15.299 1.063 -5.774 1.00 82.88 123 MET A N 1
ATOM 1003 C CA . MET A 1 123 ? 16.533 0.656 -6.450 1.00 82.88 123 MET A CA 1
ATOM 1004 C C . MET A 1 123 ? 16.998 1.707 -7.468 1.00 82.88 123 MET A C 1
ATOM 1006 O O . MET A 1 123 ? 18.180 2.036 -7.523 1.00 82.88 123 MET A O 1
ATOM 1010 N N . SER A 1 124 ? 16.072 2.277 -8.246 1.00 82.62 124 SER A N 1
ATOM 1011 C CA . SER A 1 124 ? 16.392 3.330 -9.219 1.00 82.62 124 SER A CA 1
ATOM 1012 C C . SER A 1 124 ? 16.936 4.594 -8.549 1.00 82.62 124 SER A C 1
ATOM 1014 O O . SER A 1 124 ? 17.848 5.215 -9.087 1.00 82.62 124 SER A O 1
ATOM 1016 N N . ARG A 1 125 ? 16.399 4.972 -7.382 1.00 79.81 125 ARG A N 1
ATOM 1017 C CA . ARG A 1 125 ? 16.881 6.113 -6.590 1.00 79.81 125 ARG A CA 1
ATOM 1018 C C . ARG A 1 125 ? 18.243 5.834 -5.961 1.00 79.81 125 ARG A C 1
ATOM 1020 O O . ARG A 1 125 ? 19.114 6.687 -6.037 1.00 79.81 125 ARG A O 1
ATOM 1027 N N . SER A 1 126 ? 18.454 4.644 -5.399 1.00 75.50 126 SER A N 1
ATOM 1028 C CA . SER A 1 126 ? 19.743 4.254 -4.814 1.00 75.50 126 SER A CA 1
ATOM 1029 C C . SER A 1 126 ? 20.866 4.196 -5.851 1.00 75.50 126 SER A C 1
ATOM 1031 O O . SER A 1 126 ? 21.971 4.641 -5.569 1.00 75.50 126 SER A O 1
ATOM 1033 N N . ASN A 1 127 ? 20.588 3.715 -7.067 1.00 59.75 127 ASN A N 1
ATOM 1034 C CA . ASN A 1 127 ? 21.590 3.652 -8.135 1.00 59.75 127 ASN A CA 1
ATOM 1035 C C . ASN A 1 127 ? 22.000 5.032 -8.673 1.00 59.75 127 ASN A C 1
ATOM 1037 O O . ASN A 1 127 ? 23.111 5.161 -9.171 1.00 59.75 127 ASN A O 1
ATOM 1041 N N . LEU A 1 128 ? 21.143 6.054 -8.557 1.00 54.16 128 LEU A N 1
ATOM 1042 C CA . LEU A 1 128 ? 21.498 7.433 -8.919 1.00 54.16 128 LEU A CA 1
ATOM 1043 C C . LEU A 1 128 ? 22.514 8.055 -7.943 1.00 54.16 128 LEU A C 1
ATOM 1045 O O . LEU A 1 128 ? 23.250 8.946 -8.343 1.00 54.16 128 LEU A O 1
ATOM 1049 N N . ILE A 1 129 ? 22.590 7.564 -6.699 1.00 44.72 129 ILE A N 1
ATOM 1050 C CA . ILE A 1 129 ? 23.477 8.094 -5.644 1.00 44.72 129 ILE A CA 1
ATOM 1051 C C . ILE A 1 129 ? 24.919 7.564 -5.777 1.00 44.72 129 ILE A C 1
ATOM 1053 O O . ILE A 1 129 ? 25.846 8.163 -5.252 1.00 44.72 129 ILE A O 1
ATOM 1057 N N . VAL A 1 130 ? 25.142 6.452 -6.487 1.00 40.16 130 VAL A N 1
ATOM 1058 C CA . VAL A 1 130 ? 26.475 5.816 -6.614 1.00 40.16 130 VAL A CA 1
ATOM 1059 C C . VAL A 1 130 ? 27.284 6.376 -7.801 1.00 40.16 130 VAL A C 1
ATOM 1061 O O . VAL A 1 130 ? 28.427 5.985 -8.019 1.00 40.16 130 VAL A O 1
ATOM 1064 N N . THR A 1 131 ? 26.702 7.285 -8.584 1.00 39.16 131 THR A N 1
ATOM 1065 C CA . THR A 1 131 ? 27.311 7.860 -9.799 1.00 39.16 131 THR A CA 1
ATOM 1066 C C . THR A 1 131 ? 27.750 9.324 -9.676 1.00 39.16 131 THR A C 1
ATOM 1068 O O . THR A 1 131 ? 28.139 9.904 -10.688 1.00 39.16 131 THR A O 1
ATOM 1071 N N . GLU A 1 132 ? 27.725 9.904 -8.474 1.00 36.47 132 GLU A N 1
ATOM 1072 C CA . GLU A 1 132 ? 28.359 11.199 -8.148 1.00 36.47 132 GLU A CA 1
ATOM 1073 C C . GLU A 1 132 ? 29.643 10.989 -7.336 1.00 36.47 132 GLU A C 1
ATOM 1075 O O . GLU A 1 132 ? 30.616 11.736 -7.590 1.00 36.47 132 GLU A O 1
#

Sequence (132 aa):
MIESNIIASGSVNGLVEGKHFNRCKHLHPLMALGLQMLHFDHFLKMDNIKYNFLKEQVIDDLLHYQEVIDSHSSMPIELTNNVLSRVISAYQKFVEETRQGEHGKTAQFYLIYIQLVNYYITMSRSNLIVTE

Foldseek 3Di:
DVVPCPVVPDDPCCVCVPPVNVVCLVVLQVLLVVLVVVLLVVLCVVVVPDPVVCCVQPVVVVVVVVVCVVVVDPDDDDPPRPVVVVSVVSVVVSLVCVCVQVVHPVSNVSSVSSVVSVVVVVVVVVVVVVPD

pLDDT: mean 78.98, std 16.91, range [33.91, 96.56]